Protein AF-A0A382ZVJ1-F1 (afdb_monomer_lite)

Radius of gyration: 15.21 Å; chains: 1; bounding box: 34×42×45 Å

Sequence (181 aa):
YTAGVGPSYYIGGIDAHRARGWTVADNTFINIASPAERVAEYAIHFWNKSGNVRITDNTIINSDRGIGLGMGNNGDVIGENEVINNRIVHTNKEHLFADVGISLESVSDTLVIDNIIYMTTSYPNAIEYRFPNTQNNIIMNNVTNRAIVSRDNGAALLSNNKQATTGDRLWLQFKHYFNQL

Foldseek 3Di:
DVVPDDPALADEQAADELAELEEAADEEAEQQFGPDDAGHDENAEYWHNYENYEYEHYEYEQHLEHYEYYDAQGTEYEYQYEQEAYEAEHDDAVRLHREEHYEAHLYANYEAYQYEHYHPYPYAYHYEFEACSQDHYEHEPYEYCHDHDYDNNHDYHYYHYHYDDPVNVVVSVVVVVVVVD

pLDDT: mean 91.44, std 12.91, range [35.84, 98.94]

Organism: NCBI:txid408172

Structure (mmCIF, N/CA/C/O backbone):
data_AF-A0A382ZVJ1-F1
#
_entry.id   AF-A0A382ZVJ1-F1
#
loop_
_atom_site.group_PDB
_atom_site.id
_atom_site.type_symbol
_atom_site.label_atom_id
_atom_site.label_alt_id
_atom_site.label_comp_id
_atom_site.label_asym_id
_atom_site.label_entity_id
_atom_site.label_seq_id
_atom_site.pdbx_PDB_ins_code
_atom_site.Cartn_x
_atom_site.Cartn_y
_atom_site.Cartn_z
_atom_site.occupancy
_atom_site.B_iso_or_equiv
_atom_site.auth_seq_id
_atom_site.auth_comp_id
_atom_site.auth_asym_id
_atom_site.auth_atom_id
_atom_site.pdbx_PDB_model_num
ATOM 1 N N . TYR A 1 1 ? -0.632 -6.029 -23.470 1.00 70.25 1 TYR A N 1
ATOM 2 C CA . TYR A 1 1 ? -0.118 -5.259 -24.624 1.00 70.25 1 TYR A CA 1
ATOM 3 C C . TYR A 1 1 ? 0.499 -6.205 -25.634 1.00 70.25 1 TYR A C 1
ATOM 5 O O . TYR A 1 1 ? 1.084 -7.195 -25.214 1.00 70.25 1 TYR A O 1
ATOM 13 N N . THR A 1 2 ? 0.397 -5.928 -26.935 1.00 79.12 2 THR A N 1
ATOM 14 C CA . THR A 1 2 ? 1.014 -6.769 -27.984 1.00 79.12 2 THR A CA 1
ATOM 15 C C . THR A 1 2 ? 2.539 -6.830 -27.869 1.00 79.12 2 THR A C 1
ATOM 17 O O . THR A 1 2 ? 3.133 -7.839 -28.222 1.00 79.12 2 THR A O 1
ATOM 20 N N . ALA A 1 3 ? 3.160 -5.791 -27.303 1.00 80.25 3 ALA A N 1
ATOM 21 C CA . ALA A 1 3 ? 4.589 -5.742 -26.999 1.00 80.25 3 ALA A CA 1
ATOM 22 C C . ALA A 1 3 ? 4.976 -6.399 -25.655 1.00 80.25 3 ALA A C 1
ATOM 24 O O . ALA A 1 3 ? 6.133 -6.336 -25.261 1.00 80.25 3 ALA A O 1
ATOM 25 N N . GLY A 1 4 ? 4.022 -6.958 -24.900 1.00 81.12 4 GLY A N 1
ATOM 26 C CA . GLY A 1 4 ? 4.268 -7.504 -23.556 1.00 81.12 4 GLY A CA 1
ATOM 27 C C . GLY A 1 4 ? 4.508 -6.459 -22.455 1.00 81.12 4 GLY A C 1
ATOM 28 O O . GLY A 1 4 ? 4.502 -6.814 -21.284 1.00 81.12 4 GLY A O 1
ATOM 29 N N . VAL A 1 5 ? 4.640 -5.178 -22.809 1.00 82.56 5 VAL A N 1
ATOM 30 C CA . VAL A 1 5 ? 4.927 -4.064 -21.895 1.00 82.56 5 VAL A CA 1
ATOM 31 C C . VAL A 1 5 ? 3.957 -2.897 -22.116 1.00 82.56 5 VAL A C 1
ATOM 33 O O . VAL A 1 5 ? 3.490 -2.682 -23.238 1.00 82.56 5 VAL A O 1
ATOM 36 N N . GLY A 1 6 ? 3.617 -2.175 -21.044 1.00 80.00 6 GLY A N 1
ATOM 37 C CA . GLY A 1 6 ? 2.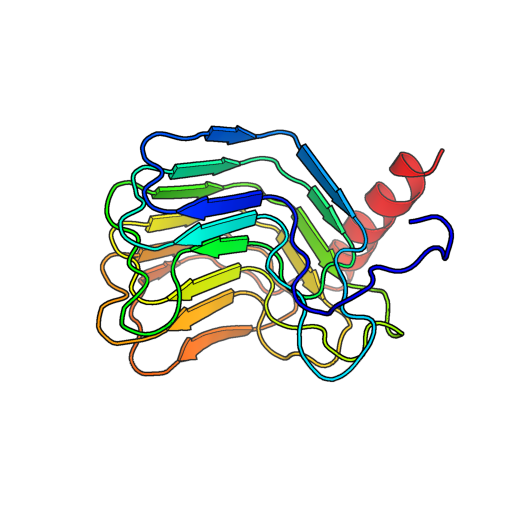800 -0.962 -21.116 1.00 80.00 6 GLY A CA 1
ATOM 38 C C . GLY A 1 6 ? 3.523 0.187 -21.832 1.00 80.00 6 GLY A C 1
ATOM 39 O O . GLY A 1 6 ? 4.749 0.249 -21.798 1.00 80.00 6 GLY A O 1
ATOM 40 N N . PRO A 1 7 ? 2.796 1.107 -22.491 1.00 83.12 7 PRO A N 1
ATOM 41 C CA . PRO A 1 7 ? 3.403 2.179 -23.283 1.00 83.12 7 PRO A CA 1
ATOM 42 C C . PRO A 1 7 ? 3.964 3.331 -22.436 1.00 83.12 7 PRO A C 1
ATOM 44 O O . PRO A 1 7 ? 4.614 4.217 -22.981 1.00 83.12 7 PRO A O 1
ATOM 47 N N . SER A 1 8 ? 3.663 3.372 -21.135 1.00 86.19 8 SER A N 1
ATOM 48 C CA . SER A 1 8 ? 4.013 4.472 -20.234 1.00 86.19 8 SER A CA 1
ATOM 49 C C . SER A 1 8 ? 4.089 3.991 -18.785 1.00 86.19 8 SER A C 1
ATOM 51 O O . SER A 1 8 ? 3.463 2.989 -18.436 1.00 86.19 8 SER A O 1
ATOM 53 N N . TYR A 1 9 ? 4.810 4.741 -17.945 1.00 84.19 9 TYR A N 1
ATOM 54 C CA . TYR A 1 9 ? 4.782 4.598 -16.486 1.00 84.19 9 TYR A CA 1
ATOM 55 C C . TYR A 1 9 ? 3.422 4.989 -15.890 1.00 84.19 9 TYR A C 1
ATOM 57 O O . TYR A 1 9 ? 3.084 4.543 -14.803 1.00 84.19 9 TYR A O 1
ATOM 65 N N . TYR A 1 10 ? 2.603 5.788 -16.583 1.00 87.31 10 TYR A N 1
ATOM 66 C CA . TYR A 1 10 ? 1.245 6.106 -16.127 1.00 87.31 10 TYR A CA 1
ATOM 67 C C . TYR A 1 10 ? 0.301 4.925 -16.396 1.00 87.31 10 TYR A C 1
ATOM 69 O O . TYR A 1 10 ? -0.523 4.940 -17.312 1.00 87.31 10 TYR A O 1
ATOM 77 N N . ILE A 1 11 ? 0.509 3.850 -15.641 1.00 89.69 11 ILE A N 1
ATOM 78 C CA . ILE A 1 11 ? -0.217 2.591 -15.727 1.00 89.69 11 ILE A CA 1
ATOM 79 C C . ILE A 1 11 ? -0.494 2.076 -14.318 1.00 89.69 11 ILE A C 1
ATOM 81 O O . ILE A 1 11 ? 0.418 1.968 -13.504 1.00 89.69 11 ILE A O 1
ATOM 85 N N . GLY A 1 12 ? -1.759 1.769 -14.047 1.00 93.19 12 GLY A N 1
ATOM 86 C CA . GLY A 1 12 ? -2.255 1.285 -12.761 1.00 93.19 12 GLY A CA 1
ATOM 87 C C . GLY A 1 12 ? -3.276 0.169 -12.955 1.00 93.19 12 GLY A C 1
ATOM 88 O O . GLY A 1 12 ? -3.591 -0.204 -14.087 1.00 93.19 12 GLY A O 1
ATOM 89 N N . GLY A 1 13 ? -3.788 -0.374 -11.851 1.00 96.25 13 GLY A N 1
ATOM 90 C CA . GLY A 1 13 ? -4.879 -1.353 -11.882 1.00 96.25 13 GLY A CA 1
ATOM 91 C C . GLY A 1 13 ? -6.232 -0.663 -11.746 1.00 96.25 13 GLY A C 1
ATOM 92 O O . GLY A 1 13 ? -6.969 -0.517 -12.719 1.00 96.25 13 GLY A O 1
ATOM 93 N N . ILE A 1 14 ? -6.538 -0.217 -10.529 1.00 97.75 14 ILE A N 1
ATOM 94 C CA . ILE A 1 14 ? -7.664 0.671 -10.223 1.00 97.75 14 ILE A CA 1
ATOM 95 C C . ILE A 1 14 ? -7.091 2.039 -9.867 1.00 97.75 14 ILE A C 1
ATOM 97 O O . ILE A 1 14 ? -6.294 2.127 -8.941 1.00 97.75 14 ILE A O 1
ATOM 101 N N . ASP A 1 15 ? -7.520 3.087 -10.564 1.00 97.12 15 ASP A N 1
ATOM 102 C CA . ASP A 1 15 ? -7.224 4.481 -10.219 1.00 97.12 15 ASP A CA 1
ATOM 103 C C . ASP A 1 15 ? -8.544 5.253 -10.132 1.00 97.12 15 ASP A C 1
ATOM 105 O O . ASP A 1 15 ? -9.249 5.441 -11.129 1.00 97.12 15 ASP A O 1
ATOM 109 N N . ALA A 1 16 ? -8.937 5.603 -8.907 1.00 97.44 16 ALA A N 1
ATOM 110 C CA . ALA A 1 16 ? -10.263 6.103 -8.593 1.00 97.44 16 ALA A CA 1
ATOM 111 C C . ALA A 1 16 ? -10.216 7.477 -7.914 1.00 97.44 16 ALA A C 1
ATOM 113 O O . ALA A 1 16 ? -9.647 7.669 -6.837 1.00 97.44 16 ALA A O 1
ATOM 114 N N . HIS A 1 17 ? -10.929 8.423 -8.524 1.00 97.31 17 HIS A N 1
ATOM 115 C CA . HIS A 1 17 ? -11.138 9.766 -8.000 1.00 97.31 17 HIS A CA 1
ATOM 116 C C . HIS A 1 17 ? -12.565 9.961 -7.508 1.00 97.31 17 HIS A C 1
ATOM 118 O O . HIS A 1 17 ? -13.516 9.551 -8.176 1.00 97.31 17 HIS A O 1
ATOM 124 N N . ARG A 1 18 ? -12.731 10.692 -6.398 1.00 97.00 18 ARG A N 1
ATOM 125 C CA . ARG A 1 18 ? -14.045 11.028 -5.816 1.00 97.00 18 ARG A CA 1
ATOM 126 C C . ARG A 1 18 ? -14.917 9.793 -5.571 1.00 97.00 18 ARG A C 1
ATOM 128 O O . ARG A 1 18 ? -16.145 9.868 -5.638 1.00 97.00 18 ARG A O 1
ATOM 135 N N . ALA A 1 19 ? -14.282 8.658 -5.308 1.00 97.19 19 ALA A N 1
ATOM 136 C CA . ALA A 1 19 ? -14.935 7.376 -5.142 1.00 97.19 19 ALA A CA 1
ATOM 137 C C . ALA A 1 19 ? -15.159 7.119 -3.652 1.00 97.19 19 ALA A C 1
ATOM 139 O O . ALA A 1 19 ? -14.236 7.208 -2.841 1.00 97.19 19 ALA A O 1
ATOM 140 N N . ARG A 1 20 ? -16.411 6.836 -3.281 1.00 97.88 20 ARG A N 1
ATOM 141 C CA . ARG A 1 20 ? -16.799 6.608 -1.888 1.00 97.88 20 ARG A CA 1
ATOM 142 C C . ARG A 1 20 ? -17.611 5.339 -1.711 1.00 97.88 20 ARG A C 1
ATOM 144 O O . ARG A 1 20 ? -18.428 5.035 -2.574 1.00 97.88 20 ARG A O 1
ATOM 151 N N . GLY A 1 21 ? -17.406 4.635 -0.598 1.00 97.88 21 GLY A N 1
ATOM 152 C CA . GLY A 1 21 ? -18.163 3.420 -0.272 1.00 97.88 21 GLY A CA 1
ATOM 153 C C . GLY A 1 21 ? -17.830 2.221 -1.164 1.00 97.88 21 GLY A C 1
ATOM 154 O O . GLY A 1 21 ? -18.642 1.309 -1.287 1.00 97.88 21 GLY A O 1
ATOM 155 N N . TRP A 1 22 ? -16.676 2.247 -1.834 1.00 98.31 22 TRP A N 1
ATOM 156 C CA . TRP A 1 22 ? -16.251 1.160 -2.710 1.00 98.31 22 TRP A CA 1
ATOM 157 C C . TRP A 1 22 ? -15.621 0.030 -1.911 1.00 98.31 22 TRP A C 1
ATOM 159 O O . TRP A 1 22 ? -14.828 0.273 -1.001 1.00 98.31 22 TRP A O 1
ATOM 169 N N . THR A 1 23 ? -15.910 -1.197 -2.336 1.00 98.75 23 THR A N 1
ATOM 170 C CA . THR A 1 23 ? -15.199 -2.393 -1.891 1.00 98.75 23 THR A CA 1
ATOM 171 C C . THR A 1 23 ? -14.405 -2.961 -3.060 1.00 98.75 23 THR A C 1
ATOM 173 O O . THR A 1 23 ? -14.966 -3.221 -4.123 1.00 98.75 23 THR A O 1
ATOM 176 N N . VAL A 1 24 ? -13.108 -3.171 -2.856 1.00 98.81 24 VAL A N 1
ATOM 177 C CA . VAL A 1 24 ? -12.223 -3.909 -3.759 1.00 98.81 24 VAL A CA 1
ATOM 178 C C . VAL A 1 24 ? -11.755 -5.140 -2.997 1.00 98.81 24 VAL A C 1
ATOM 180 O O . VAL A 1 24 ? -10.909 -5.024 -2.111 1.00 98.81 24 VAL A O 1
ATOM 183 N N . ALA A 1 25 ? -12.334 -6.299 -3.306 1.00 98.62 25 ALA A N 1
ATOM 184 C CA . ALA A 1 25 ? -12.055 -7.537 -2.589 1.00 98.62 25 ALA A CA 1
ATOM 185 C C . ALA A 1 25 ? -11.790 -8.722 -3.517 1.00 98.62 25 ALA A C 1
ATOM 187 O O . ALA A 1 25 ? -12.341 -8.775 -4.616 1.00 98.62 25 ALA A O 1
ATOM 188 N N . ASP A 1 26 ? -10.941 -9.646 -3.061 1.00 97.75 26 ASP A N 1
ATOM 189 C CA . ASP A 1 26 ? -10.659 -10.931 -3.716 1.00 97.75 26 ASP A CA 1
ATOM 190 C C . ASP A 1 26 ? -10.092 -10.828 -5.147 1.00 97.75 26 ASP A C 1
ATOM 192 O O . ASP A 1 26 ? -10.267 -11.724 -5.976 1.00 97.75 26 ASP A O 1
ATOM 196 N N . ASN A 1 27 ? -9.378 -9.743 -5.463 1.00 98.25 27 ASN A N 1
ATOM 197 C CA . ASN A 1 27 ? -8.757 -9.554 -6.777 1.00 98.25 27 ASN A CA 1
ATOM 198 C C . ASN A 1 27 ? -7.278 -9.940 -6.778 1.00 98.25 27 ASN A C 1
ATOM 200 O O . ASN A 1 27 ? -6.595 -9.913 -5.753 1.00 98.25 27 ASN A O 1
ATOM 204 N N . THR A 1 28 ? -6.756 -10.231 -7.971 1.00 97.25 28 THR A N 1
ATOM 205 C CA . THR A 1 28 ? -5.318 -10.409 -8.199 1.00 97.25 28 THR A CA 1
ATOM 206 C C . THR A 1 28 ? -4.805 -9.383 -9.213 1.00 97.25 28 THR A C 1
ATOM 208 O O . THR A 1 28 ? -5.297 -9.327 -10.337 1.00 97.25 28 THR A O 1
ATOM 211 N N . PHE A 1 29 ? -3.789 -8.604 -8.834 1.00 97.00 29 PHE A N 1
ATOM 212 C CA . PHE A 1 29 ? -3.085 -7.649 -9.698 1.00 97.00 29 PHE A CA 1
ATOM 213 C C . PHE A 1 29 ? -1.638 -8.108 -9.893 1.00 97.00 29 PHE A C 1
ATOM 215 O O . PHE A 1 29 ? -0.960 -8.433 -8.918 1.00 97.00 29 PHE A O 1
ATOM 222 N N . ILE A 1 30 ? -1.152 -8.154 -11.135 1.00 94.19 30 ILE A N 1
ATOM 223 C CA . ILE A 1 30 ? 0.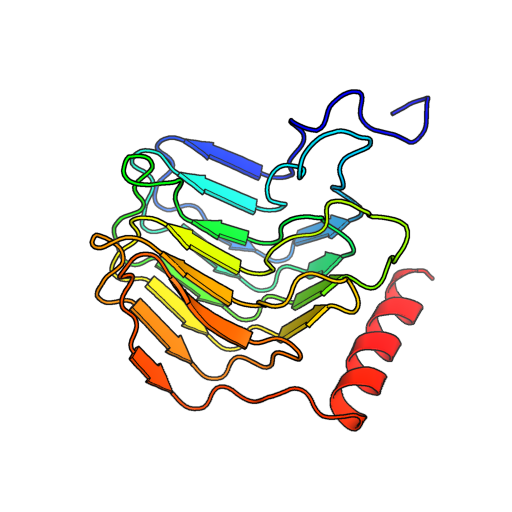151 -8.754 -11.463 1.00 94.19 30 ILE A CA 1
ATOM 224 C C . ILE A 1 30 ? 0.917 -7.854 -12.435 1.00 94.19 30 ILE A C 1
ATOM 226 O O . ILE A 1 30 ? 0.363 -7.446 -13.454 1.00 94.19 30 ILE A O 1
ATOM 230 N N . ASN A 1 31 ? 2.205 -7.628 -12.160 1.00 93.75 31 ASN A N 1
ATOM 231 C CA . ASN A 1 31 ? 3.174 -6.995 -13.063 1.00 93.75 31 ASN A CA 1
ATOM 232 C C . ASN A 1 31 ? 2.759 -5.595 -13.555 1.00 93.75 31 ASN A C 1
ATOM 234 O O . ASN A 1 31 ? 2.951 -5.255 -14.723 1.00 93.75 31 ASN A O 1
ATOM 238 N N . ILE A 1 32 ? 2.211 -4.769 -12.661 1.00 95.00 32 ILE A N 1
ATOM 239 C CA . ILE A 1 32 ? 2.003 -3.340 -12.931 1.00 95.00 32 ILE A CA 1
ATOM 240 C C . ILE A 1 32 ? 3.301 -2.624 -12.567 1.00 95.00 32 ILE A C 1
ATOM 242 O O . ILE A 1 32 ? 3.490 -2.182 -11.435 1.00 95.00 32 ILE A O 1
ATOM 246 N N . ALA A 1 33 ? 4.229 -2.600 -13.513 1.00 92.94 33 ALA A N 1
ATOM 247 C CA . ALA A 1 33 ? 5.560 -2.048 -13.326 1.00 92.94 33 ALA A CA 1
ATOM 248 C C . ALA A 1 33 ? 5.939 -1.150 -14.496 1.00 92.94 33 ALA A C 1
ATOM 250 O O . ALA A 1 33 ? 5.518 -1.360 -15.639 1.00 92.94 33 ALA A O 1
ATOM 251 N N . SER A 1 34 ? 6.725 -0.128 -14.194 1.00 91.69 34 SER A N 1
ATOM 252 C CA . SER A 1 34 ? 7.102 0.876 -15.162 1.00 91.69 34 SER A CA 1
ATOM 253 C C . SER A 1 34 ? 8.132 0.337 -16.148 1.00 91.69 34 SER A C 1
ATOM 255 O O . SER A 1 34 ? 9.116 -0.285 -15.736 1.00 91.69 34 SER A O 1
ATOM 257 N N . PRO A 1 35 ? 7.967 0.616 -17.452 1.00 85.69 35 PRO A N 1
ATOM 258 C CA . PRO A 1 35 ? 8.981 0.277 -18.436 1.00 85.69 35 PRO A CA 1
ATOM 259 C C . PRO A 1 35 ? 10.243 1.146 -18.333 1.00 85.69 35 PRO A C 1
ATOM 261 O O . PRO A 1 35 ? 11.310 0.695 -18.745 1.00 85.69 35 PRO A O 1
ATOM 264 N N . A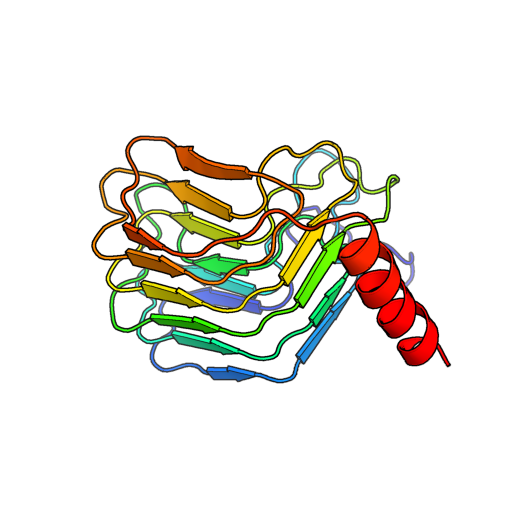LA A 1 36 ? 10.138 2.394 -17.852 1.00 86.31 36 ALA A N 1
ATOM 265 C CA . ALA A 1 36 ? 11.233 3.366 -17.846 1.00 86.31 36 ALA A CA 1
ATOM 266 C C . ALA A 1 36 ? 10.908 4.635 -17.026 1.00 86.31 36 ALA A C 1
ATOM 268 O O . ALA A 1 36 ? 9.751 4.948 -16.756 1.00 86.31 36 ALA A O 1
ATOM 269 N N . GLU A 1 37 ? 11.949 5.427 -16.742 1.00 85.50 37 GLU A N 1
ATOM 270 C CA . GLU A 1 37 ? 11.926 6.806 -16.213 1.00 85.50 37 GLU A CA 1
ATOM 271 C C . GLU A 1 37 ? 11.428 6.998 -14.773 1.00 85.50 37 GLU A C 1
ATOM 273 O O . GLU A 1 37 ? 12.109 7.651 -13.978 1.00 85.50 37 GLU A O 1
ATOM 278 N N . ARG A 1 38 ? 10.232 6.506 -14.443 1.00 89.38 38 ARG A N 1
ATOM 279 C CA . ARG A 1 38 ? 9.522 6.788 -13.185 1.00 89.38 38 ARG A CA 1
ATOM 280 C C . ARG A 1 38 ? 8.765 5.565 -12.696 1.00 89.38 38 ARG A C 1
ATOM 282 O O . ARG A 1 38 ? 8.509 4.661 -13.474 1.00 89.38 38 ARG A O 1
ATOM 289 N N . VAL A 1 39 ? 8.381 5.571 -11.425 1.00 92.06 39 VAL A N 1
ATOM 290 C CA . VAL A 1 39 ? 7.513 4.554 -10.811 1.00 92.06 39 VAL A CA 1
ATOM 291 C C . VAL A 1 39 ? 6.155 4.460 -11.527 1.00 92.06 39 VAL A C 1
ATOM 293 O O . VAL A 1 39 ? 5.594 5.492 -11.907 1.00 92.06 39 VAL A O 1
ATOM 296 N N . ALA A 1 40 ? 5.624 3.242 -11.706 1.00 93.88 40 ALA A N 1
ATOM 297 C CA . ALA A 1 40 ? 4.266 3.047 -12.230 1.00 93.88 40 ALA A CA 1
ATOM 298 C C . ALA A 1 40 ? 3.178 3.442 -11.219 1.00 93.88 40 ALA A C 1
ATOM 300 O O . ALA A 1 40 ? 3.495 3.635 -10.050 1.00 93.88 40 ALA A O 1
ATOM 301 N N . GLU A 1 41 ? 1.909 3.585 -11.619 1.00 95.06 41 GLU A N 1
ATOM 302 C CA . GLU A 1 41 ? 0.800 3.811 -10.671 1.00 95.06 41 GLU A CA 1
ATOM 303 C C . GLU A 1 41 ? 0.577 2.627 -9.722 1.00 95.06 41 GLU A C 1
ATOM 305 O O . GLU A 1 41 ? 1.122 1.535 -9.901 1.00 95.06 41 GLU A O 1
ATOM 310 N N . TYR A 1 42 ? -0.196 2.859 -8.656 1.00 97.94 42 TYR A N 1
ATOM 311 C CA . TYR A 1 42 ? -0.558 1.789 -7.729 1.00 97.94 42 TYR A CA 1
ATOM 312 C C . TYR A 1 42 ? -1.393 0.715 -8.442 1.00 97.94 42 TYR A C 1
ATOM 314 O O . TYR A 1 42 ? -2.171 0.990 -9.362 1.00 97.94 42 TYR A O 1
ATOM 322 N N . ALA A 1 43 ? -1.291 -0.527 -7.967 1.00 98.38 43 ALA A N 1
ATOM 323 C CA . ALA A 1 43 ? -2.229 -1.570 -8.366 1.00 98.38 43 ALA A CA 1
ATOM 324 C C . ALA A 1 43 ? -3.666 -1.209 -7.952 1.00 98.38 43 ALA A C 1
ATOM 326 O O . ALA A 1 43 ? -4.602 -1.437 -8.717 1.00 98.38 43 ALA A O 1
ATOM 327 N N . ILE A 1 44 ? -3.836 -0.600 -6.775 1.00 98.81 44 ILE A N 1
ATOM 328 C CA . ILE A 1 44 ? -5.111 -0.051 -6.302 1.00 98.81 44 ILE A CA 1
ATOM 329 C C . ILE A 1 44 ? -4.859 1.354 -5.749 1.00 98.81 44 ILE A C 1
ATOM 331 O O . ILE A 1 44 ? -4.141 1.500 -4.763 1.00 98.81 44 ILE A O 1
ATOM 335 N N . HIS A 1 45 ? -5.454 2.379 -6.353 1.00 98.56 45 HIS A N 1
ATOM 336 C CA . HIS A 1 45 ? -5.321 3.781 -5.961 1.00 98.56 45 HIS A CA 1
ATOM 337 C C . HIS A 1 45 ? -6.692 4.419 -5.767 1.00 98.56 45 HIS A C 1
ATOM 339 O O . HIS A 1 45 ? -7.510 4.458 -6.685 1.00 98.56 45 HIS A O 1
ATOM 345 N N . PHE A 1 46 ? -6.928 4.975 -4.583 1.00 98.69 46 PHE A N 1
ATOM 346 C CA . PHE A 1 46 ? -8.036 5.893 -4.339 1.00 98.69 46 PHE A CA 1
ATOM 347 C C . PHE A 1 46 ? -7.473 7.223 -3.873 1.00 98.69 46 PHE A C 1
ATOM 349 O O . PHE A 1 46 ? -6.684 7.260 -2.935 1.00 98.69 46 PHE A O 1
ATOM 356 N N . TRP A 1 47 ? -7.884 8.323 -4.492 1.00 98.25 47 TRP A N 1
ATOM 357 C CA . TRP A 1 47 ? -7.434 9.660 -4.105 1.00 98.25 47 TRP A CA 1
ATOM 358 C C . TRP A 1 47 ? -8.442 10.731 -4.520 1.00 98.25 47 TRP A C 1
ATOM 360 O O . TRP A 1 47 ? -9.489 10.421 -5.091 1.00 98.25 47 TRP A O 1
ATOM 370 N N . ASN A 1 48 ? -8.144 11.999 -4.218 1.00 97.06 48 ASN A N 1
ATOM 371 C CA . ASN A 1 48 ? -8.944 13.170 -4.599 1.00 97.06 48 ASN A CA 1
ATOM 372 C C . ASN A 1 48 ? -10.409 13.070 -4.142 1.00 97.06 48 ASN A C 1
ATOM 374 O O . ASN A 1 48 ? -11.296 12.718 -4.929 1.00 97.06 48 ASN A O 1
ATOM 378 N N . LYS A 1 49 ? -10.679 13.439 -2.886 1.00 96.19 49 LYS A N 1
ATOM 379 C CA . LYS A 1 49 ? -12.017 13.432 -2.274 1.00 96.19 49 LYS A CA 1
ATOM 380 C C . LYS A 1 49 ? -12.678 12.050 -2.268 1.00 96.19 49 LYS A C 1
ATOM 382 O O . LYS A 1 49 ? -13.902 11.952 -2.404 1.00 96.19 49 LYS A O 1
ATOM 387 N N . SER A 1 50 ? -11.876 10.998 -2.135 1.00 98.38 50 SER A N 1
ATOM 388 C CA . SER A 1 50 ? -12.351 9.620 -1.951 1.00 98.38 50 SER A CA 1
ATOM 389 C C . SER A 1 50 ? -12.533 9.306 -0.455 1.00 98.38 50 SER A C 1
ATOM 391 O O . SER A 1 50 ? -12.196 10.135 0.392 1.00 98.38 50 SER A O 1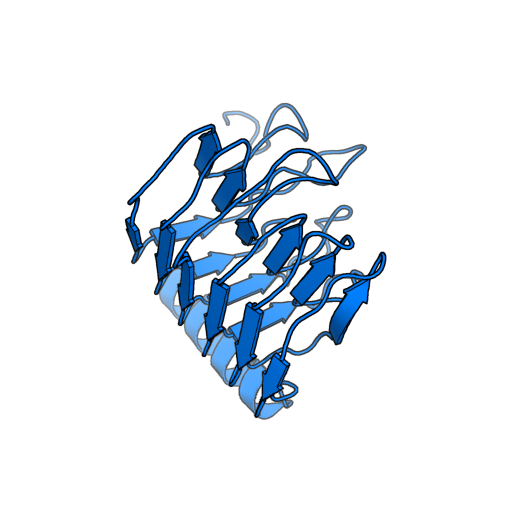
ATOM 393 N N . GLY A 1 51 ? -13.124 8.163 -0.099 1.00 98.38 51 GLY A N 1
ATOM 394 C CA . GLY A 1 51 ? -13.340 7.824 1.316 1.00 98.38 51 GLY A CA 1
ATOM 395 C C . GLY A 1 51 ? -14.290 6.661 1.584 1.00 98.38 51 GLY A C 1
ATOM 396 O O . GLY A 1 51 ? -15.049 6.263 0.703 1.00 98.38 51 GLY A O 1
ATOM 397 N N . ASN A 1 52 ? -14.295 6.142 2.810 1.00 98.44 52 ASN A N 1
ATOM 398 C CA . ASN A 1 52 ? -15.054 4.949 3.205 1.00 98.44 52 ASN A CA 1
ATOM 399 C C . ASN A 1 52 ? -14.797 3.766 2.252 1.00 98.44 52 ASN A C 1
ATOM 401 O O . ASN A 1 52 ? -15.738 3.123 1.783 1.00 98.44 52 ASN A O 1
ATOM 405 N N . VAL A 1 53 ? -13.536 3.561 1.862 1.00 98.44 53 VAL A N 1
ATOM 406 C CA . VAL A 1 53 ? -13.151 2.484 0.941 1.00 98.44 53 VAL A CA 1
ATOM 407 C C . VAL A 1 53 ? -12.681 1.261 1.713 1.00 98.44 53 VAL A C 1
ATOM 409 O O . VAL A 1 53 ? -11.962 1.385 2.701 1.00 98.44 53 VAL A O 1
ATOM 412 N N . ARG A 1 54 ? -13.064 0.075 1.243 1.00 98.81 54 ARG A N 1
ATOM 413 C CA . ARG A 1 54 ? -12.667 -1.213 1.813 1.00 98.81 54 ARG A CA 1
ATOM 414 C C . ARG A 1 54 ? -11.865 -1.997 0.777 1.00 98.81 54 ARG A C 1
ATOM 416 O O . ARG A 1 54 ? -12.399 -2.411 -0.245 1.00 98.81 54 ARG A O 1
ATOM 423 N N . ILE A 1 55 ? -10.576 -2.177 1.025 1.00 98.88 55 ILE A N 1
ATOM 424 C CA . ILE A 1 55 ? -9.638 -2.892 0.160 1.00 98.88 55 ILE A CA 1
ATOM 425 C C . ILE A 1 55 ? -9.184 -4.131 0.924 1.00 98.88 55 ILE A C 1
ATOM 427 O O . ILE A 1 55 ? -8.336 -4.024 1.814 1.00 98.88 55 ILE A O 1
ATOM 431 N N . THR A 1 56 ? -9.768 -5.294 0.631 1.00 98.81 56 THR A N 1
ATOM 432 C CA . THR A 1 56 ? -9.535 -6.502 1.439 1.00 98.81 56 THR A CA 1
ATOM 433 C C . THR A 1 56 ? -9.213 -7.734 0.622 1.00 98.81 56 THR A C 1
ATOM 435 O O . THR A 1 56 ? -9.646 -7.866 -0.513 1.00 98.81 56 THR A O 1
ATOM 438 N N . ASP A 1 57 ? -8.423 -8.644 1.185 1.00 98.12 57 ASP A N 1
ATOM 439 C CA . ASP A 1 57 ? -8.214 -9.988 0.622 1.00 98.12 57 ASP A CA 1
ATOM 440 C C . ASP A 1 57 ? -7.605 -10.016 -0.799 1.00 98.12 57 ASP A C 1
ATOM 442 O O . ASP A 1 57 ? -7.562 -11.057 -1.456 1.00 98.12 57 ASP A O 1
ATOM 446 N N . ASN A 1 58 ? -7.073 -8.890 -1.289 1.00 98.56 58 ASN A N 1
ATOM 447 C CA . ASN A 1 58 ? -6.471 -8.822 -2.616 1.00 98.56 58 ASN A CA 1
ATOM 448 C C . ASN A 1 58 ? -5.037 -9.360 -2.596 1.00 98.56 58 ASN A C 1
ATOM 450 O O . ASN A 1 58 ? -4.308 -9.263 -1.604 1.00 98.56 58 ASN A O 1
ATOM 454 N N . THR A 1 59 ? -4.599 -9.871 -3.743 1.00 96.94 59 THR A N 1
ATOM 455 C CA . THR A 1 59 ? -3.222 -10.303 -3.984 1.00 96.94 59 THR A CA 1
ATOM 456 C C . THR A 1 59 ? -2.570 -9.411 -5.040 1.00 96.94 59 THR A C 1
ATOM 458 O O . THR A 1 59 ? -3.058 -9.298 -6.158 1.00 96.94 59 THR A O 1
ATOM 461 N N . ILE A 1 60 ? -1.448 -8.778 -4.706 1.00 97.69 60 ILE A N 1
ATOM 462 C CA . ILE A 1 60 ? -0.692 -7.890 -5.594 1.00 97.69 60 ILE A CA 1
ATOM 463 C C . ILE A 1 60 ? 0.715 -8.460 -5.765 1.00 97.69 60 ILE A C 1
ATOM 465 O O . ILE A 1 60 ? 1.435 -8.665 -4.786 1.00 97.69 60 ILE A O 1
ATOM 469 N N . ILE A 1 61 ? 1.109 -8.735 -7.007 1.00 95.00 61 ILE A N 1
ATOM 470 C CA . ILE A 1 61 ? 2.346 -9.448 -7.333 1.00 95.00 61 ILE A CA 1
ATOM 471 C C . ILE A 1 61 ? 3.187 -8.620 -8.297 1.00 95.00 61 ILE A C 1
ATOM 473 O O . ILE A 1 61 ? 2.760 -8.323 -9.408 1.00 95.00 61 ILE A O 1
ATOM 477 N N . ASN A 1 62 ? 4.422 -8.328 -7.892 1.00 95.00 62 ASN A N 1
ATOM 478 C CA . ASN A 1 62 ? 5.443 -7.659 -8.694 1.00 95.00 62 ASN A CA 1
ATOM 479 C C . ASN A 1 62 ? 4.949 -6.349 -9.332 1.00 95.00 62 ASN A C 1
ATOM 481 O O . ASN A 1 62 ? 5.304 -6.041 -10.464 1.00 95.00 62 ASN A O 1
ATOM 485 N N . SER A 1 63 ? 4.131 -5.584 -8.614 1.00 96.38 63 SER A N 1
ATOM 486 C CA . SER A 1 63 ? 3.758 -4.228 -9.018 1.00 96.38 63 SER A CA 1
ATOM 487 C C . SER A 1 63 ? 4.668 -3.214 -8.335 1.00 96.38 63 SER A C 1
ATOM 489 O O . SER A 1 63 ? 5.030 -3.411 -7.171 1.00 96.38 63 SER A O 1
ATOM 491 N N . ASP A 1 64 ? 5.039 -2.145 -9.039 1.00 97.00 64 ASP A N 1
ATOM 492 C CA . ASP A 1 64 ? 5.933 -1.110 -8.509 1.00 97.00 64 ASP A CA 1
ATOM 493 C C . ASP A 1 64 ? 5.368 -0.485 -7.239 1.00 97.00 64 ASP A C 1
ATOM 495 O O . ASP A 1 64 ? 6.094 -0.349 -6.263 1.00 97.00 64 ASP A O 1
ATOM 499 N N . ARG A 1 65 ? 4.067 -0.180 -7.234 1.00 98.00 65 ARG A N 1
ATOM 500 C CA . ARG A 1 65 ? 3.329 0.289 -6.064 1.00 98.00 65 ARG A CA 1
ATOM 501 C C . ARG A 1 65 ? 2.124 -0.611 -5.800 1.00 98.00 65 ARG A C 1
ATOM 503 O O . ARG A 1 65 ? 1.404 -0.988 -6.725 1.00 98.00 65 ARG A O 1
ATOM 510 N N . GLY A 1 66 ? 1.895 -0.969 -4.538 1.00 98.50 66 GLY A N 1
ATOM 511 C CA . GLY A 1 66 ? 0.793 -1.858 -4.162 1.00 98.50 66 GLY A CA 1
ATOM 512 C C . GLY A 1 66 ? -0.545 -1.129 -4.027 1.00 98.50 66 GLY A C 1
ATOM 513 O O . GLY A 1 66 ? -1.315 -1.057 -4.983 1.00 98.50 66 GLY A O 1
ATOM 514 N N . ILE A 1 67 ? -0.832 -0.605 -2.836 1.00 98.88 67 ILE A N 1
ATOM 515 C CA . ILE A 1 67 ? -2.079 0.096 -2.503 1.00 98.88 67 ILE A CA 1
ATOM 516 C C . ILE A 1 67 ? -1.762 1.541 -2.120 1.00 98.88 67 ILE A C 1
ATOM 518 O O . ILE A 1 67 ? -0.938 1.787 -1.244 1.00 98.88 67 ILE A O 1
ATOM 522 N N . GLY A 1 68 ? -2.429 2.495 -2.756 1.00 98.62 68 GLY A N 1
ATOM 523 C CA . GLY A 1 68 ? -2.322 3.915 -2.453 1.00 98.62 68 GLY A CA 1
ATOM 524 C C . GLY A 1 68 ? -3.659 4.454 -1.980 1.00 98.62 68 GLY A C 1
ATOM 525 O O . GLY A 1 68 ? -4.653 4.369 -2.703 1.00 98.62 68 GLY A O 1
ATOM 526 N N . LEU A 1 69 ? -3.682 5.038 -0.788 1.00 98.69 69 LEU A N 1
ATOM 527 C CA . LEU A 1 69 ? -4.740 5.951 -0.385 1.00 98.69 69 LEU A CA 1
ATOM 528 C C . LEU A 1 69 ? -4.157 7.359 -0.351 1.00 98.69 69 LEU A C 1
ATOM 530 O O . LEU A 1 69 ? -3.190 7.646 0.352 1.00 98.69 69 LEU A O 1
ATOM 534 N N . GLY A 1 70 ? -4.770 8.222 -1.143 1.00 98.06 70 GLY A N 1
ATOM 535 C CA . GLY A 1 70 ? -4.403 9.608 -1.310 1.00 98.06 70 GLY A CA 1
ATOM 536 C C . GLY A 1 70 ? -3.198 9.851 -2.218 1.00 98.06 70 GLY A C 1
ATOM 537 O O . GLY A 1 70 ? -2.684 8.940 -2.869 1.00 98.06 70 GLY A O 1
ATOM 538 N N . MET A 1 71 ? -2.816 11.121 -2.351 1.00 95.69 71 MET A N 1
ATOM 539 C CA . MET A 1 71 ? -1.702 11.570 -3.192 1.00 95.69 71 MET A CA 1
ATOM 540 C C . MET A 1 71 ? -1.213 12.959 -2.759 1.00 95.69 71 MET A C 1
ATOM 542 O O . MET A 1 71 ? -1.894 13.975 -2.950 1.00 95.69 71 MET A O 1
ATOM 546 N N . GLY A 1 72 ? -0.005 13.031 -2.206 1.00 94.62 72 GLY A N 1
ATOM 547 C CA . GLY A 1 72 ? 0.589 14.276 -1.733 1.00 94.62 72 GLY A CA 1
ATOM 548 C C . GLY A 1 72 ? -0.240 14.969 -0.644 1.00 94.62 72 GLY A C 1
ATOM 549 O O . GLY A 1 72 ? -0.944 14.337 0.138 1.00 94.62 72 GLY A O 1
ATOM 550 N N . ASN A 1 73 ? -0.182 16.305 -0.625 1.00 90.19 73 ASN A N 1
ATOM 551 C CA . ASN A 1 73 ? -0.942 17.149 0.312 1.00 90.19 73 ASN A CA 1
ATOM 552 C C . ASN A 1 73 ? -2.402 17.418 -0.110 1.00 90.19 73 ASN A C 1
ATOM 554 O O . ASN A 1 73 ? -3.177 17.931 0.693 1.00 90.19 73 ASN A O 1
ATOM 558 N N . ASN A 1 74 ? -2.764 17.138 -1.370 1.00 85.25 74 ASN A N 1
ATOM 559 C CA . ASN A 1 74 ? -4.017 17.611 -1.984 1.00 85.25 74 ASN A CA 1
ATOM 560 C C . ASN A 1 74 ? -4.936 16.488 -2.494 1.00 85.25 74 ASN A C 1
ATOM 562 O O . ASN A 1 74 ? -6.080 16.758 -2.856 1.00 85.25 74 ASN A O 1
ATOM 566 N N . GLY A 1 75 ? -4.446 15.251 -2.583 1.00 83.06 75 GLY A N 1
ATOM 567 C CA . GLY A 1 75 ? -5.242 14.086 -2.950 1.00 83.06 75 GLY A CA 1
ATOM 568 C C . GLY A 1 75 ? -5.736 13.385 -1.699 1.00 83.06 75 GLY A C 1
ATOM 569 O O . GLY A 1 75 ? -5.179 12.367 -1.336 1.00 83.06 75 GLY A O 1
ATOM 570 N N . ASP A 1 76 ? -6.748 13.922 -1.034 1.00 89.50 76 ASP A N 1
ATOM 571 C CA . ASP A 1 76 ? -7.240 13.401 0.241 1.00 89.50 76 ASP A CA 1
ATOM 572 C C . ASP A 1 76 ? -8.096 12.130 0.103 1.00 89.50 76 ASP A C 1
ATOM 574 O O . ASP A 1 76 ? -8.813 11.923 -0.889 1.00 89.50 76 ASP A O 1
ATOM 578 N N . VAL A 1 77 ? -8.044 11.298 1.146 1.00 94.56 77 VAL A N 1
ATOM 579 C CA . VAL A 1 77 ? -8.990 10.199 1.395 1.00 94.56 77 VAL A CA 1
ATOM 580 C C . VAL A 1 77 ? -9.415 10.264 2.856 1.00 94.56 77 VAL A C 1
ATOM 582 O O . VAL A 1 77 ? -8.582 10.194 3.752 1.00 94.56 77 VAL A O 1
ATOM 585 N N . ILE A 1 78 ? -10.710 10.431 3.106 1.00 92.19 78 ILE A N 1
ATOM 586 C CA . ILE A 1 78 ? -11.232 10.724 4.449 1.00 92.19 78 ILE A CA 1
ATOM 587 C C . ILE A 1 78 ? -12.404 9.795 4.750 1.00 92.19 78 ILE A C 1
ATOM 589 O O . ILE A 1 78 ? -13.278 9.614 3.900 1.00 92.19 78 ILE A O 1
ATOM 593 N N . GLY A 1 79 ? -12.447 9.245 5.962 1.00 91.56 79 GLY A N 1
ATOM 594 C CA . GLY A 1 79 ? -13.543 8.410 6.455 1.00 91.56 79 GLY A CA 1
ATOM 595 C C . GLY A 1 79 ? -13.068 7.049 6.952 1.00 91.56 79 GLY A C 1
ATOM 596 O O . GLY A 1 79 ? -11.872 6.810 7.038 1.00 91.56 79 GLY A O 1
ATOM 597 N N . GLU A 1 80 ? -14.010 6.156 7.251 1.00 96.19 80 GLU A N 1
ATOM 598 C CA . GLU A 1 80 ? -13.739 4.817 7.793 1.00 96.19 80 GLU A CA 1
ATOM 599 C C . GLU A 1 80 ? -13.192 3.899 6.689 1.00 96.19 80 GLU A C 1
ATOM 601 O O . GLU A 1 80 ? -13.918 3.104 6.089 1.00 96.19 80 GLU A O 1
ATOM 606 N N . ASN A 1 81 ? -11.914 4.073 6.348 1.00 98.56 81 ASN A N 1
ATOM 607 C CA . ASN A 1 81 ? -11.256 3.280 5.316 1.00 98.56 81 ASN A CA 1
ATOM 608 C C . ASN A 1 81 ? -10.612 2.033 5.920 1.00 98.56 81 ASN A C 1
ATOM 610 O O . ASN A 1 81 ? -10.084 2.045 7.033 1.00 98.56 81 ASN A O 1
ATOM 614 N N . GLU A 1 82 ? -10.576 0.965 5.137 1.00 98.81 82 GLU A N 1
ATOM 615 C CA . GLU A 1 82 ? -10.033 -0.320 5.548 1.00 98.81 82 GLU A CA 1
ATOM 616 C C . GLU A 1 82 ? -9.118 -0.888 4.467 1.00 98.81 82 GLU A C 1
ATOM 618 O O . GLU A 1 82 ? -9.514 -1.052 3.316 1.00 98.81 82 GLU A O 1
ATOM 623 N N . VAL A 1 83 ? -7.893 -1.229 4.856 1.00 98.94 83 VAL A N 1
ATOM 624 C CA . VAL A 1 83 ? -6.918 -1.970 4.057 1.00 98.94 83 VAL A CA 1
ATOM 625 C C . VAL A 1 83 ? -6.546 -3.215 4.856 1.00 98.94 83 VAL A C 1
ATOM 627 O O . VAL A 1 83 ? -5.684 -3.158 5.737 1.00 98.94 83 VAL A O 1
ATOM 630 N N . ILE A 1 84 ? -7.252 -4.323 4.618 1.00 98.88 84 ILE A N 1
ATOM 631 C CA . ILE A 1 84 ? -7.240 -5.488 5.520 1.00 98.88 84 ILE A CA 1
ATOM 632 C C . ILE A 1 84 ? -6.888 -6.782 4.780 1.00 98.88 84 ILE A C 1
ATOM 634 O O . ILE A 1 84 ? -7.443 -7.070 3.727 1.00 98.88 84 ILE A O 1
ATOM 638 N N . ASN A 1 85 ? -5.995 -7.595 5.349 1.00 98.31 85 ASN A N 1
ATOM 639 C CA . ASN A 1 85 ? -5.673 -8.946 4.858 1.00 98.31 85 ASN A CA 1
ATOM 640 C C . ASN A 1 85 ? -5.217 -9.014 3.380 1.00 98.31 85 ASN A C 1
ATOM 642 O O . ASN A 1 85 ? -5.368 -10.036 2.708 1.00 98.31 85 ASN A O 1
ATOM 646 N N . ASN A 1 86 ? -4.625 -7.941 2.848 1.00 98.50 86 ASN A N 1
ATOM 647 C CA . ASN A 1 86 ? -4.052 -7.960 1.504 1.00 98.50 86 ASN A CA 1
ATOM 648 C C . ASN A 1 86 ? -2.656 -8.594 1.518 1.00 98.50 86 ASN A C 1
ATOM 650 O O . ASN A 1 86 ? -1.904 -8.521 2.496 1.00 98.50 86 ASN A O 1
ATOM 654 N N . ARG A 1 87 ? -2.286 -9.199 0.391 1.00 96.00 87 ARG A N 1
ATOM 655 C CA . ARG A 1 87 ? -0.995 -9.861 0.181 1.00 96.00 87 ARG A CA 1
ATOM 656 C C . ARG A 1 87 ? -0.242 -9.149 -0.921 1.00 96.00 87 ARG A C 1
ATOM 658 O O . ARG A 1 87 ? -0.654 -9.202 -2.073 1.00 96.00 87 ARG A O 1
ATOM 665 N N . ILE A 1 88 ? 0.875 -8.521 -0.584 1.00 96.38 88 ILE A N 1
ATOM 666 C CA . ILE A 1 88 ? 1.683 -7.748 -1.526 1.00 96.38 88 ILE A CA 1
ATOM 667 C C . ILE A 1 88 ? 3.073 -8.372 -1.593 1.00 96.38 88 ILE A C 1
ATOM 669 O O . ILE A 1 88 ? 3.801 -8.399 -0.601 1.00 96.38 88 ILE A O 1
ATOM 673 N N . VAL A 1 89 ? 3.454 -8.896 -2.754 1.00 94.19 89 VAL A N 1
ATOM 674 C CA . VAL A 1 89 ? 4.753 -9.547 -2.958 1.00 94.19 89 VAL A CA 1
ATOM 675 C C . VAL A 1 89 ? 5.452 -8.924 -4.153 1.00 94.19 89 VAL A C 1
ATOM 677 O O . VAL A 1 89 ? 4.940 -8.992 -5.261 1.00 94.19 89 VAL A O 1
ATOM 680 N N . HIS A 1 90 ? 6.651 -8.379 -3.958 1.00 93.31 90 HIS A N 1
ATOM 681 C CA . HIS A 1 90 ? 7.487 -7.868 -5.041 1.00 93.31 90 HIS A CA 1
ATOM 682 C C . HIS A 1 90 ? 8.871 -8.517 -4.983 1.00 93.31 90 HIS A C 1
ATOM 684 O O . HIS A 1 90 ? 9.727 -8.153 -4.175 1.00 93.31 90 HIS A O 1
ATOM 690 N N . THR A 1 91 ? 9.087 -9.507 -5.846 1.00 91.81 91 THR A N 1
ATOM 691 C CA . THR A 1 91 ? 10.343 -10.271 -5.920 1.00 91.81 91 THR A CA 1
ATOM 692 C C . THR A 1 91 ? 11.081 -10.131 -7.246 1.00 91.81 91 THR A C 1
ATOM 694 O O . THR A 1 91 ? 12.257 -10.492 -7.320 1.00 91.81 91 THR A O 1
ATOM 697 N N . ASN A 1 92 ? 10.432 -9.572 -8.272 1.00 90.38 92 ASN A N 1
ATOM 698 C CA . ASN A 1 92 ? 11.086 -9.290 -9.540 1.00 90.38 92 ASN A CA 1
ATOM 699 C C . ASN A 1 92 ? 12.128 -8.171 -9.380 1.00 90.38 92 ASN A C 1
ATOM 701 O O . ASN A 1 92 ? 11.787 -7.029 -9.089 1.00 90.38 92 ASN A O 1
ATOM 705 N N . LYS A 1 93 ? 13.409 -8.506 -9.558 1.00 87.50 93 LYS A N 1
ATOM 706 C CA . LYS A 1 93 ? 14.520 -7.549 -9.443 1.00 87.50 93 LYS A CA 1
ATOM 707 C C . LYS A 1 93 ? 14.735 -6.719 -10.709 1.00 87.50 93 LYS A C 1
ATOM 709 O O . LYS A 1 93 ? 15.430 -5.713 -10.638 1.00 87.50 93 LYS A O 1
ATOM 714 N N . GLU A 1 94 ? 14.119 -7.113 -11.822 1.00 89.19 94 GLU A N 1
ATOM 715 C CA . GLU A 1 94 ? 14.182 -6.375 -13.087 1.00 89.19 94 GLU A CA 1
ATOM 716 C C . GLU A 1 94 ? 13.256 -5.146 -13.088 1.00 89.19 94 GLU A C 1
ATOM 718 O O . GLU A 1 94 ? 13.373 -4.278 -13.948 1.00 89.19 94 GLU A O 1
ATOM 723 N N . HIS A 1 95 ? 12.343 -5.033 -12.116 1.00 90.81 95 HIS A N 1
ATOM 724 C CA . HIS A 1 95 ? 11.502 -3.849 -11.932 1.00 90.81 95 HIS A CA 1
ATOM 725 C C . HIS A 1 95 ? 12.294 -2.750 -11.210 1.00 90.81 95 HIS A C 1
ATOM 727 O O . HIS A 1 95 ? 12.282 -2.627 -9.983 1.00 90.81 95 HIS A O 1
ATOM 733 N N . LEU A 1 96 ? 13.027 -1.957 -11.992 1.00 89.81 96 LEU A N 1
ATOM 734 C CA . LEU A 1 96 ? 13.985 -0.964 -11.489 1.00 89.81 96 LEU A CA 1
ATOM 735 C C . LEU A 1 96 ? 13.340 0.227 -10.764 1.00 89.81 96 LEU A C 1
ATOM 737 O O . LEU A 1 96 ? 14.035 0.948 -10.050 1.00 89.81 96 LEU A O 1
ATOM 741 N N . PHE A 1 97 ? 12.032 0.427 -10.935 1.00 93.38 97 PHE A N 1
ATOM 742 C CA . PHE A 1 97 ? 11.279 1.554 -10.376 1.00 93.38 97 PHE A CA 1
ATOM 743 C C . PHE A 1 97 ? 10.339 1.141 -9.243 1.00 93.38 97 PHE A C 1
ATOM 745 O O . PHE A 1 97 ? 9.423 1.885 -8.907 1.00 93.38 97 PHE A O 1
ATOM 752 N N . ALA A 1 98 ? 10.573 -0.031 -8.651 1.00 93.75 98 ALA A N 1
ATOM 753 C CA . ALA A 1 98 ? 9.795 -0.509 -7.524 1.00 93.75 98 ALA A CA 1
ATOM 754 C C . ALA A 1 98 ? 9.811 0.473 -6.345 1.00 93.75 98 ALA A C 1
ATOM 756 O O . ALA A 1 98 ? 10.842 1.051 -5.994 1.00 93.75 98 ALA A O 1
ATOM 757 N N . ASP A 1 99 ? 8.662 0.583 -5.699 1.00 96.75 99 ASP A N 1
ATOM 758 C CA . ASP A 1 99 ? 8.344 1.532 -4.645 1.00 96.75 99 ASP A CA 1
ATOM 759 C C . ASP A 1 99 ? 7.453 0.824 -3.597 1.00 96.75 99 ASP A C 1
ATOM 761 O O . ASP A 1 99 ? 7.423 -0.405 -3.505 1.00 96.75 99 ASP A O 1
ATOM 765 N N . VAL A 1 100 ? 6.792 1.589 -2.739 1.00 98.12 100 VAL A N 1
ATOM 766 C CA . VAL A 1 100 ? 6.093 1.157 -1.532 1.00 98.12 100 VAL A CA 1
ATOM 767 C C . VAL A 1 100 ? 4.971 0.131 -1.766 1.00 98.12 100 VAL A C 1
ATOM 769 O O . VAL A 1 100 ? 4.222 0.167 -2.745 1.00 98.12 100 VAL A O 1
ATOM 772 N N . GLY A 1 101 ? 4.801 -0.773 -0.796 1.00 98.44 101 GLY A N 1
ATOM 773 C CA . GLY A 1 101 ? 3.680 -1.713 -0.760 1.00 98.44 101 GLY A CA 1
ATOM 774 C C . GLY A 1 101 ? 2.344 -1.030 -0.457 1.00 98.44 101 GLY A C 1
ATOM 775 O O . GLY A 1 101 ? 1.394 -1.199 -1.212 1.00 98.44 101 GLY A O 1
ATOM 776 N N . ILE A 1 102 ? 2.257 -0.253 0.626 1.00 98.88 102 ILE A N 1
ATOM 777 C CA . ILE A 1 102 ? 1.070 0.539 0.988 1.00 98.88 102 ILE A CA 1
ATOM 778 C C . ILE A 1 102 ? 1.484 1.985 1.292 1.00 98.88 102 ILE A C 1
ATOM 780 O O . ILE A 1 102 ? 2.352 2.204 2.135 1.00 98.88 102 ILE A O 1
ATOM 784 N N . SER A 1 103 ? 0.844 2.968 0.661 1.00 98.69 103 SER A N 1
ATOM 785 C CA . SER A 1 103 ? 1.037 4.394 0.962 1.00 98.69 103 SER A CA 1
ATOM 786 C C . SER A 1 103 ? -0.250 5.028 1.476 1.00 98.69 103 SER A C 1
ATOM 788 O O . SER A 1 103 ? -1.311 4.852 0.874 1.00 98.69 103 SER A O 1
ATOM 790 N N . LEU A 1 104 ? -0.141 5.788 2.566 1.00 98.69 104 LEU A N 1
ATOM 791 C CA . LEU A 1 104 ? -1.173 6.696 3.063 1.00 98.69 104 LEU A CA 1
ATOM 792 C C . LEU A 1 104 ? -0.668 8.140 2.937 1.00 98.69 104 LEU A C 1
ATOM 794 O O . LEU A 1 104 ? 0.288 8.524 3.612 1.00 98.69 104 LEU A O 1
ATOM 798 N N . GLU A 1 105 ? -1.302 8.957 2.101 1.00 98.38 105 GLU A N 1
ATOM 799 C CA . GLU A 1 105 ? -0.897 10.345 1.840 1.00 98.38 105 GLU A CA 1
ATOM 800 C C . GLU A 1 105 ? -2.078 11.309 1.993 1.00 98.38 105 GLU A C 1
ATOM 802 O O . GLU A 1 105 ? -2.999 11.309 1.184 1.00 98.38 105 GLU A O 1
ATOM 807 N N . SER A 1 106 ? -2.053 12.154 3.026 1.00 97.25 106 SER A N 1
ATOM 808 C CA . SER A 1 106 ? -3.196 12.987 3.438 1.00 97.25 106 SER A CA 1
ATOM 809 C C . SER A 1 106 ? -4.482 12.183 3.671 1.00 97.25 106 SER A C 1
ATOM 811 O O . SER A 1 106 ? -5.547 12.517 3.145 1.00 97.25 106 SER A O 1
ATOM 813 N N . VAL A 1 107 ? -4.364 11.109 4.458 1.00 97.56 107 VAL A N 1
ATOM 814 C CA . VAL A 1 107 ? -5.449 10.155 4.732 1.00 97.56 107 VAL A CA 1
ATOM 815 C C . VAL A 1 107 ? -5.817 10.114 6.212 1.00 97.56 107 VAL A C 1
ATOM 817 O O . VAL A 1 107 ? -4.930 9.987 7.058 1.00 97.56 107 VAL A O 1
ATOM 820 N N . SER A 1 108 ? -7.111 10.141 6.536 1.00 97.12 108 SER A N 1
ATOM 821 C CA . SER A 1 108 ? -7.573 9.987 7.920 1.00 97.12 108 SER A CA 1
ATOM 822 C C . SER A 1 108 ? -8.412 8.739 8.169 1.00 97.12 108 SER A C 1
ATOM 824 O O . SER A 1 108 ? -8.934 8.127 7.235 1.00 97.12 108 SER A O 1
ATOM 826 N N . ASP A 1 109 ? -8.515 8.378 9.451 1.00 98.19 109 ASP A N 1
ATOM 827 C CA . ASP A 1 109 ? -9.465 7.398 9.997 1.00 98.19 109 ASP A CA 1
ATOM 828 C C . ASP A 1 109 ? -9.384 6.019 9.311 1.00 98.19 109 ASP A C 1
ATOM 830 O O . ASP A 1 109 ? -10.380 5.334 9.085 1.00 98.19 109 ASP A O 1
ATOM 834 N N . THR A 1 110 ? -8.159 5.609 8.961 1.00 98.69 110 THR A N 1
ATOM 835 C CA . THR A 1 110 ? -7.900 4.388 8.193 1.00 98.69 110 THR A CA 1
ATOM 836 C C . THR A 1 110 ? -7.318 3.271 9.043 1.00 98.69 110 THR A C 1
ATOM 838 O O . THR A 1 110 ? -6.368 3.456 9.811 1.00 98.69 110 THR A O 1
ATOM 841 N N . LEU A 1 111 ? -7.842 2.069 8.831 1.00 98.88 111 LEU A N 1
ATOM 842 C CA . LEU A 1 111 ? -7.326 0.826 9.377 1.00 98.88 111 LEU A CA 1
ATOM 843 C C . LEU A 1 111 ? -6.448 0.114 8.341 1.00 98.88 111 LEU A C 1
ATOM 845 O O . LEU A 1 111 ? -6.922 -0.248 7.270 1.00 98.88 111 LEU A O 1
ATOM 849 N N . VAL A 1 112 ? -5.180 -0.137 8.669 1.00 98.88 112 VAL A N 1
ATOM 850 C CA . VAL A 1 112 ? -4.261 -0.971 7.874 1.00 98.88 112 VAL A CA 1
ATOM 851 C C . VAL A 1 112 ? -3.878 -2.188 8.711 1.00 98.88 112 VAL A C 1
ATOM 853 O O . VAL A 1 112 ? -2.994 -2.109 9.570 1.00 98.88 112 VAL A O 1
ATOM 856 N N . ILE A 1 113 ? -4.585 -3.302 8.513 1.00 98.81 113 ILE A N 1
ATOM 857 C CA . ILE A 1 113 ? -4.587 -4.436 9.451 1.00 98.81 113 ILE A CA 1
ATOM 858 C C . ILE A 1 113 ? -4.289 -5.762 8.744 1.00 98.81 113 ILE A C 1
ATOM 860 O O . ILE A 1 113 ? -4.807 -6.024 7.663 1.00 98.81 113 ILE A O 1
ATOM 864 N N . ASP A 1 114 ? -3.494 -6.626 9.380 1.00 98.31 114 ASP A N 1
ATOM 865 C CA . ASP A 1 114 ? -3.270 -8.026 8.969 1.00 98.31 114 ASP A CA 1
ATOM 866 C C . ASP A 1 114 ? -2.744 -8.198 7.527 1.00 98.31 114 ASP A C 1
ATOM 868 O O . ASP A 1 114 ? -2.806 -9.286 6.951 1.00 98.31 114 ASP A O 1
ATOM 872 N N . ASN A 1 115 ? -2.191 -7.145 6.917 1.00 98.31 115 ASN A N 1
ATOM 873 C CA . ASN A 1 115 ? -1.605 -7.246 5.585 1.00 98.31 115 ASN A CA 1
ATOM 874 C C . ASN A 1 115 ? -0.241 -7.932 5.661 1.00 98.31 115 ASN A C 1
ATOM 876 O O . ASN A 1 115 ? 0.522 -7.760 6.618 1.00 98.31 115 ASN A O 1
ATOM 880 N N . ILE A 1 116 ? 0.103 -8.665 4.605 1.00 95.94 116 ILE A N 1
ATOM 881 C CA . ILE A 1 116 ? 1.414 -9.295 4.464 1.00 95.94 116 ILE A CA 1
ATOM 882 C C . ILE A 1 116 ? 2.130 -8.670 3.274 1.00 95.94 116 ILE A C 1
ATOM 884 O O . ILE A 1 116 ? 1.653 -8.763 2.144 1.00 95.94 116 ILE A O 1
ATOM 888 N N . ILE A 1 117 ? 3.287 -8.053 3.525 1.00 95.94 117 ILE A N 1
ATOM 889 C CA . ILE A 1 117 ? 4.063 -7.332 2.511 1.00 95.94 117 ILE A CA 1
ATOM 890 C C . ILE A 1 117 ? 5.488 -7.874 2.468 1.00 95.94 117 ILE A C 1
ATOM 892 O O . ILE A 1 117 ? 6.233 -7.818 3.450 1.00 95.94 117 ILE A O 1
ATOM 896 N N . TYR A 1 118 ? 5.897 -8.374 1.307 1.00 93.50 118 TYR A N 1
ATOM 897 C CA . TYR A 1 118 ? 7.225 -8.932 1.111 1.00 93.50 118 TYR A CA 1
ATOM 898 C C . TYR A 1 118 ? 7.888 -8.412 -0.155 1.00 93.50 118 TYR A C 1
ATOM 900 O O . TYR A 1 118 ? 7.460 -8.708 -1.267 1.00 93.50 118 TYR A O 1
ATOM 908 N N . MET A 1 119 ? 8.974 -7.665 0.014 1.00 92.31 119 MET A N 1
ATOM 909 C CA . MET A 1 119 ? 9.659 -6.981 -1.077 1.00 92.31 119 MET A CA 1
ATOM 910 C C . MET A 1 119 ? 11.161 -7.268 -1.056 1.00 92.31 119 MET A C 1
ATOM 912 O O . MET A 1 119 ? 11.858 -6.971 -0.078 1.00 92.31 119 MET A O 1
ATOM 916 N N . THR A 1 120 ? 11.696 -7.823 -2.142 1.00 91.62 120 THR A N 1
ATOM 917 C CA . THR A 1 120 ? 13.148 -8.017 -2.334 1.00 91.62 120 THR A CA 1
ATOM 918 C C . THR A 1 120 ? 13.772 -6.969 -3.248 1.00 91.62 120 THR A C 1
ATOM 920 O O . THR A 1 120 ? 14.962 -7.061 -3.540 1.00 91.62 120 THR A O 1
ATOM 923 N N . THR A 1 121 ? 12.984 -5.991 -3.686 1.00 91.12 121 THR A N 1
ATOM 924 C CA . THR A 1 121 ? 13.443 -4.812 -4.424 1.00 91.12 121 THR A CA 1
ATOM 925 C C . THR A 1 121 ? 14.298 -3.908 -3.529 1.00 91.12 121 THR A C 1
ATOM 927 O O . THR A 1 121 ? 14.473 -4.167 -2.332 1.00 91.12 121 THR A O 1
ATOM 930 N N . SER A 1 122 ? 14.898 -2.866 -4.100 1.00 91.12 122 SER A N 1
ATOM 931 C CA . SER A 1 122 ? 15.749 -1.929 -3.356 1.00 91.12 122 SER A CA 1
ATOM 932 C C . SER A 1 122 ? 14.961 -0.981 -2.445 1.00 91.12 122 SER A C 1
ATOM 934 O O . SER A 1 122 ? 15.554 -0.437 -1.511 1.00 91.12 122 SER A O 1
ATOM 936 N N . TYR A 1 123 ? 13.652 -0.802 -2.665 1.00 96.25 123 TYR A N 1
ATOM 937 C CA . TYR A 1 123 ? 12.853 0.149 -1.894 1.00 96.25 123 TYR A CA 1
ATOM 938 C C . TYR A 1 123 ? 12.760 -0.254 -0.406 1.00 96.25 123 TYR A C 1
ATOM 940 O O . TYR A 1 123 ? 12.483 -1.419 -0.090 1.00 96.25 123 TYR A O 1
ATOM 948 N N . PRO A 1 124 ? 13.028 0.667 0.540 1.00 96.94 124 PRO A N 1
ATOM 949 C CA . PRO A 1 124 ? 13.248 0.301 1.940 1.00 96.94 124 PRO A CA 1
ATOM 950 C C . PRO A 1 124 ? 11.968 0.126 2.766 1.00 96.94 124 PRO A C 1
ATOM 952 O O . PRO A 1 124 ? 12.033 -0.492 3.834 1.00 96.94 124 PRO A O 1
ATOM 955 N N . ASN A 1 125 ? 10.828 0.639 2.295 1.00 98.19 125 ASN A N 1
ATOM 956 C CA . ASN A 1 125 ? 9.608 0.768 3.092 1.00 98.19 125 ASN A CA 1
ATOM 957 C C . ASN A 1 125 ? 8.474 -0.092 2.513 1.00 98.19 125 ASN A C 1
ATOM 959 O O . ASN A 1 125 ? 8.178 -0.029 1.324 1.00 98.19 125 ASN A O 1
ATOM 963 N N . ALA A 1 126 ? 7.837 -0.897 3.364 1.00 98.31 126 ALA A N 1
ATOM 964 C CA . ALA A 1 126 ? 6.635 -1.657 3.022 1.00 98.31 126 ALA A CA 1
ATOM 965 C C . ALA A 1 126 ? 5.376 -0.802 3.166 1.00 98.31 126 ALA A C 1
ATOM 967 O O . ALA A 1 126 ? 4.482 -0.905 2.332 1.00 98.31 126 ALA A O 1
ATOM 968 N N . ILE A 1 127 ? 5.309 0.006 4.228 1.00 98.88 127 ILE A N 1
ATOM 969 C CA . ILE A 1 127 ? 4.182 0.896 4.505 1.00 98.88 127 ILE A CA 1
ATOM 970 C C . ILE A 1 127 ? 4.727 2.284 4.820 1.00 98.88 127 ILE A C 1
ATOM 972 O O . ILE A 1 127 ? 5.580 2.439 5.699 1.00 98.88 127 ILE A O 1
ATOM 976 N N . GLU A 1 128 ? 4.212 3.288 4.126 1.00 98.69 128 GLU A N 1
ATOM 977 C CA . GLU A 1 128 ? 4.478 4.694 4.408 1.00 98.69 128 GLU A CA 1
ATOM 978 C C . GLU A 1 128 ? 3.189 5.413 4.776 1.00 98.69 128 GLU A C 1
ATOM 980 O O . GLU A 1 128 ? 2.124 5.149 4.223 1.00 98.69 128 GLU A O 1
ATOM 985 N N . TYR A 1 129 ? 3.302 6.354 5.704 1.00 98.69 129 TYR A N 1
ATOM 986 C CA . TYR A 1 129 ? 2.230 7.277 6.043 1.00 98.69 129 TYR A CA 1
ATOM 987 C C . TYR A 1 129 ? 2.819 8.683 6.111 1.00 98.69 129 TYR A C 1
ATOM 989 O O . TYR A 1 129 ? 3.791 8.939 6.831 1.00 98.69 129 TYR A O 1
ATOM 997 N N . ARG A 1 130 ? 2.288 9.570 5.270 1.00 98.19 130 ARG A N 1
ATOM 998 C CA . ARG A 1 130 ? 2.963 10.803 4.865 1.00 98.19 130 ARG A CA 1
ATOM 999 C C . ARG A 1 130 ? 2.075 12.019 5.002 1.00 98.19 130 ARG A C 1
ATOM 1001 O O . ARG A 1 130 ? 0.878 11.928 4.761 1.00 98.19 130 ARG A O 1
ATOM 1008 N N . PHE A 1 131 ? 2.703 13.158 5.266 1.00 98.12 131 PHE A N 1
ATOM 1009 C CA . PHE A 1 131 ? 2.086 14.483 5.353 1.00 98.12 131 PHE A CA 1
ATOM 1010 C C . PHE A 1 131 ? 1.254 14.728 6.619 1.00 98.12 131 PHE A C 1
ATOM 1012 O O . PHE A 1 131 ? 0.617 13.803 7.122 1.00 98.12 131 PHE A O 1
ATOM 1019 N N . PRO A 1 132 ? 1.189 15.982 7.116 1.00 96.31 132 PRO A N 1
ATOM 1020 C CA . PRO A 1 132 ? 0.512 16.303 8.374 1.00 96.31 132 PRO A CA 1
ATOM 1021 C C . PRO A 1 132 ? -0.971 15.932 8.427 1.00 96.31 132 PRO A C 1
ATOM 1023 O O . PRO A 1 132 ? -1.486 15.699 9.514 1.00 96.31 132 PRO A O 1
ATOM 1026 N N . ASN A 1 133 ? -1.659 15.874 7.282 1.00 95.81 133 ASN A N 1
ATOM 1027 C CA . ASN A 1 133 ? -3.077 15.507 7.213 1.00 95.81 133 ASN A CA 1
ATOM 1028 C C . ASN A 1 133 ? -3.315 13.996 7.350 1.00 95.81 133 ASN A C 1
ATOM 1030 O O . ASN A 1 133 ? -4.462 13.573 7.462 1.00 95.81 133 ASN A O 1
ATOM 1034 N N . THR A 1 134 ? -2.256 13.183 7.357 1.00 98.19 134 THR A N 1
ATOM 1035 C CA . THR A 1 134 ? -2.377 11.752 7.620 1.00 98.19 134 THR A CA 1
ATOM 1036 C C . THR A 1 134 ? -2.473 11.514 9.118 1.00 98.19 134 THR A C 1
ATOM 1038 O O . THR A 1 134 ? -1.459 11.572 9.811 1.00 98.19 134 THR A O 1
ATOM 1041 N N . GLN A 1 135 ? -3.688 11.312 9.632 1.00 96.81 135 GLN A N 1
ATOM 1042 C CA . GLN A 1 135 ? -3.981 11.271 11.072 1.00 96.81 135 GLN A CA 1
ATOM 1043 C C . GLN A 1 135 ? -5.044 10.225 11.424 1.00 96.81 135 GLN A C 1
ATOM 1045 O O . GLN A 1 135 ? -5.756 9.738 10.558 1.00 96.81 135 GLN A O 1
ATOM 1050 N N . ASN A 1 136 ? -5.174 9.879 12.707 1.00 97.94 136 ASN A N 1
ATOM 1051 C CA . ASN A 1 136 ? -6.159 8.901 13.206 1.00 97.94 136 ASN A CA 1
ATOM 1052 C C . ASN A 1 136 ? -6.079 7.512 12.545 1.00 97.94 136 ASN A C 1
ATOM 1054 O O . ASN A 1 136 ? -7.039 6.749 12.567 1.00 97.94 136 ASN A O 1
ATOM 1058 N N . ASN A 1 137 ? -4.931 7.171 11.959 1.00 98.31 137 ASN A N 1
ATOM 1059 C CA . ASN A 1 137 ? -4.733 5.887 11.302 1.00 98.31 137 ASN A CA 1
ATOM 1060 C C . ASN A 1 137 ? -4.217 4.850 12.298 1.00 98.31 137 ASN A C 1
ATOM 1062 O O . ASN A 1 137 ? -3.379 5.162 13.150 1.00 98.31 137 ASN A O 1
ATOM 1066 N N . ILE A 1 138 ? -4.664 3.605 12.159 1.00 98.81 138 ILE A N 1
ATOM 1067 C CA . ILE A 1 138 ? -4.173 2.469 12.941 1.00 98.81 138 ILE A CA 1
ATOM 1068 C C . ILE A 1 138 ? -3.511 1.489 11.981 1.00 98.81 138 ILE A C 1
ATOM 1070 O O . ILE A 1 138 ? -4.154 0.949 11.085 1.00 98.81 138 ILE A O 1
ATOM 1074 N N . ILE A 1 139 ? -2.221 1.239 12.190 1.00 98.88 139 ILE A N 1
ATOM 1075 C CA . ILE A 1 139 ? -1.441 0.270 11.421 1.00 98.88 139 ILE A CA 1
ATOM 1076 C C . ILE A 1 139 ? -1.083 -0.859 12.375 1.00 98.88 139 ILE A C 1
ATOM 1078 O O . ILE A 1 139 ? -0.213 -0.689 13.235 1.00 98.88 139 ILE A O 1
ATOM 1082 N N . MET A 1 140 ? -1.755 -2.004 12.268 1.00 98.75 140 MET A N 1
ATOM 1083 C CA . MET A 1 140 ? -1.561 -3.085 13.234 1.00 98.75 140 MET A CA 1
ATOM 1084 C C . MET A 1 140 ? -1.536 -4.488 12.649 1.00 98.75 140 MET A C 1
ATOM 1086 O O . MET A 1 140 ? -2.136 -4.760 11.618 1.00 98.75 140 MET A O 1
ATOM 1090 N N . ASN A 1 141 ? -0.834 -5.389 13.338 1.00 98.44 141 ASN A N 1
ATOM 1091 C CA . ASN A 1 141 ? -0.716 -6.811 12.995 1.00 98.44 141 ASN A CA 1
ATOM 1092 C C . ASN A 1 141 ? -0.191 -7.113 11.575 1.00 98.44 141 ASN A C 1
ATOM 1094 O O . ASN A 1 141 ? -0.231 -8.261 11.135 1.00 98.44 141 ASN A O 1
ATOM 1098 N N . ASN A 1 142 ? 0.342 -6.123 10.855 1.00 98.38 142 ASN A N 1
ATOM 1099 C CA . ASN A 1 142 ? 0.909 -6.355 9.532 1.00 98.38 142 ASN A CA 1
ATOM 1100 C C . ASN A 1 142 ? 2.227 -7.124 9.657 1.00 98.38 142 ASN A C 1
ATOM 1102 O O . ASN A 1 142 ? 2.993 -6.922 10.605 1.00 98.38 142 ASN A O 1
ATOM 1106 N N . VAL A 1 143 ? 2.516 -7.973 8.674 1.00 96.31 143 VAL A N 1
ATOM 1107 C CA . VAL A 1 143 ? 3.774 -8.718 8.582 1.00 96.31 143 VAL A CA 1
ATOM 1108 C C . VAL A 1 143 ? 4.563 -8.195 7.389 1.00 96.31 143 VAL A C 1
ATOM 1110 O O . VAL A 1 143 ? 4.176 -8.416 6.242 1.00 96.31 143 VAL A O 1
ATOM 1113 N N . THR A 1 144 ? 5.675 -7.503 7.643 1.00 96.25 144 THR A N 1
ATOM 1114 C CA . THR A 1 144 ? 6.467 -6.850 6.590 1.00 96.25 144 THR A CA 1
ATOM 1115 C C . THR A 1 144 ? 7.944 -7.220 6.672 1.00 96.25 144 THR A C 1
ATOM 1117 O O . THR A 1 144 ? 8.512 -7.312 7.754 1.00 96.25 144 THR A O 1
ATOM 1120 N N . ASN A 1 145 ? 8.635 -7.422 5.547 1.00 94.25 145 ASN A N 1
ATOM 1121 C CA . ASN A 1 145 ? 10.106 -7.568 5.562 1.00 94.25 145 ASN A CA 1
ATOM 1122 C C . ASN A 1 145 ? 10.855 -6.229 5.398 1.00 94.25 145 ASN A C 1
ATOM 1124 O O . ASN A 1 145 ? 12.087 -6.207 5.439 1.00 94.25 145 ASN A O 1
ATOM 1128 N N . ARG A 1 146 ? 10.111 -5.138 5.193 1.00 95.69 146 ARG A N 1
ATOM 1129 C CA . ARG A 1 146 ? 10.574 -3.755 5.024 1.00 95.69 146 ARG A CA 1
ATOM 1130 C C . ARG A 1 146 ? 9.927 -2.844 6.065 1.00 95.69 146 ARG A C 1
ATOM 1132 O O . ARG A 1 146 ? 9.000 -3.265 6.758 1.00 95.69 146 ARG A O 1
ATOM 1139 N N . ALA A 1 147 ? 10.430 -1.620 6.193 1.00 98.06 147 ALA A N 1
ATOM 1140 C CA . ALA A 1 147 ? 10.019 -0.712 7.259 1.00 98.06 147 ALA A CA 1
ATOM 1141 C C . ALA A 1 147 ? 8.550 -0.270 7.137 1.00 98.06 147 ALA A C 1
ATOM 1143 O O . ALA A 1 147 ? 8.014 -0.141 6.036 1.00 98.06 147 ALA A O 1
ATOM 1144 N N . ILE A 1 148 ? 7.927 -0.010 8.284 1.00 98.69 148 ILE A N 1
ATOM 1145 C CA . ILE A 1 148 ? 6.691 0.766 8.412 1.00 98.69 148 ILE A CA 1
ATOM 1146 C C . ILE A 1 148 ? 7.127 2.106 8.993 1.00 98.69 148 ILE A C 1
ATOM 1148 O O . ILE A 1 148 ? 7.676 2.126 10.096 1.00 98.69 148 ILE A O 1
ATOM 1152 N N . VAL A 1 149 ? 6.976 3.200 8.247 1.00 98.50 149 VAL A N 1
ATOM 1153 C CA . VAL A 1 149 ? 7.650 4.457 8.600 1.00 98.50 149 VAL A CA 1
ATOM 1154 C C . VAL A 1 149 ? 6.793 5.693 8.342 1.00 98.50 149 VAL A C 1
ATOM 1156 O O . VAL A 1 149 ? 6.140 5.821 7.306 1.00 98.50 149 VAL A O 1
ATOM 1159 N N . SER A 1 150 ? 6.843 6.623 9.297 1.00 98.50 150 SER A N 1
ATOM 1160 C CA . SER A 1 150 ? 6.347 7.986 9.114 1.00 98.50 150 SER A CA 1
ATOM 1161 C C . SER A 1 150 ? 7.294 8.749 8.202 1.00 98.50 150 SER A C 1
ATOM 1163 O O . SER A 1 150 ? 8.510 8.735 8.406 1.00 98.50 150 SER A O 1
ATOM 1165 N N . ARG A 1 151 ? 6.746 9.476 7.234 1.00 97.94 151 ARG A N 1
ATOM 1166 C CA . ARG A 1 151 ? 7.501 10.472 6.467 1.00 97.94 151 ARG A CA 1
ATOM 1167 C C . ARG A 1 151 ? 6.734 11.776 6.448 1.00 97.94 151 ARG A C 1
ATOM 1169 O O . ARG A 1 151 ? 5.526 11.795 6.648 1.00 97.94 151 ARG A O 1
ATOM 1176 N N . ASP A 1 152 ? 7.432 12.878 6.210 1.00 97.50 152 ASP A N 1
ATOM 1177 C CA . ASP A 1 152 ? 6.803 14.179 5.963 1.00 97.50 152 ASP A CA 1
ATOM 1178 C C . ASP A 1 152 ? 5.767 14.586 7.040 1.00 97.50 152 ASP A C 1
ATOM 1180 O O . ASP A 1 152 ? 4.807 15.292 6.750 1.00 97.50 152 ASP A O 1
ATOM 1184 N N . ASN A 1 153 ? 5.971 14.152 8.291 1.00 97.31 153 ASN A N 1
ATOM 1185 C CA . ASN A 1 153 ? 5.100 14.383 9.454 1.00 97.31 153 ASN A CA 1
ATOM 1186 C C . ASN A 1 153 ? 3.729 13.670 9.442 1.00 97.31 153 ASN A C 1
ATOM 1188 O O . ASN A 1 153 ? 2.802 14.134 10.102 1.00 97.31 153 ASN A O 1
ATOM 1192 N N . GLY A 1 154 ? 3.587 12.545 8.732 1.00 97.94 154 GLY A N 1
ATOM 1193 C CA . GLY A 1 154 ? 2.397 11.693 8.842 1.00 97.94 154 GLY A CA 1
ATOM 1194 C C . GLY A 1 154 ? 2.303 10.974 10.191 1.00 97.94 154 GLY A C 1
ATOM 1195 O O . GLY A 1 154 ? 3.315 10.552 10.755 1.00 97.94 154 GLY A O 1
ATOM 1196 N N . ALA A 1 155 ? 1.087 10.783 10.698 1.00 98.31 155 ALA A N 1
ATOM 1197 C CA . ALA A 1 155 ? 0.816 10.146 11.982 1.00 98.31 155 ALA A CA 1
ATOM 1198 C C . ALA A 1 155 ? -0.034 8.870 11.846 1.00 98.31 155 ALA A C 1
ATOM 1200 O O . ALA A 1 155 ? -0.997 8.797 11.078 1.00 98.31 155 ALA A O 1
ATOM 1201 N N . ALA A 1 156 ? 0.320 7.863 12.645 1.00 98.50 156 ALA A N 1
AT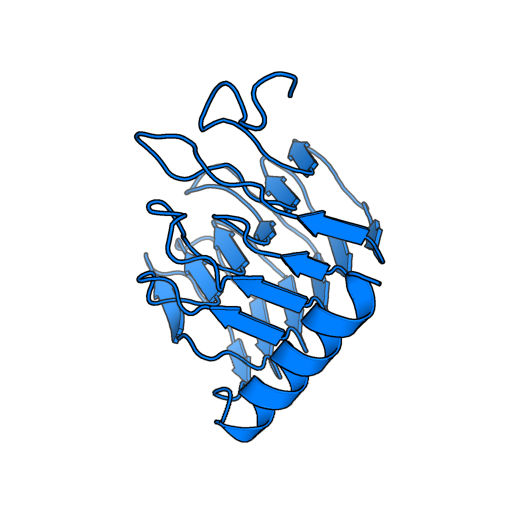OM 1202 C CA . ALA A 1 156 ? -0.429 6.625 12.814 1.00 98.50 156 ALA A CA 1
ATOM 1203 C C . ALA A 1 156 ? -0.104 5.995 14.178 1.00 98.50 156 ALA A C 1
ATOM 1205 O O . ALA A 1 156 ? 1.017 6.130 14.678 1.00 98.50 156 ALA A O 1
ATOM 1206 N N . LEU A 1 157 ? -1.063 5.275 14.761 1.00 98.75 157 LEU A N 1
ATOM 1207 C CA . LEU A 1 157 ? -0.829 4.383 15.891 1.00 98.75 157 LEU A CA 1
ATOM 1208 C C . LEU A 1 157 ? -0.364 3.024 15.363 1.00 98.75 157 LEU A C 1
ATOM 1210 O O . LEU A 1 157 ? -1.079 2.364 14.609 1.00 98.75 157 LEU A O 1
ATOM 1214 N N . LEU A 1 158 ? 0.829 2.600 15.774 1.00 98.75 158 LEU A N 1
ATOM 1215 C CA . LEU A 1 158 ? 1.389 1.302 15.408 1.00 98.75 158 LEU A CA 1
ATOM 1216 C C . LEU A 1 158 ? 1.206 0.316 16.562 1.00 98.75 158 LEU A C 1
ATOM 1218 O O . LEU A 1 158 ? 1.547 0.625 17.701 1.00 98.75 158 LEU A O 1
ATOM 1222 N N . SER A 1 159 ? 0.716 -0.889 16.267 1.00 98.56 159 SER A N 1
ATOM 1223 C CA . SER A 1 159 ? 0.557 -1.949 17.269 1.00 98.56 159 SER A CA 1
ATOM 1224 C C . SER A 1 159 ? 0.813 -3.329 16.669 1.00 98.56 159 SER A C 1
ATOM 1226 O O . SER A 1 159 ? 0.323 -3.634 15.590 1.00 98.56 159 SER A O 1
ATOM 1228 N N . ASN A 1 160 ? 1.581 -4.185 17.350 1.00 97.94 160 ASN A N 1
ATOM 1229 C CA . ASN A 1 160 ? 1.766 -5.600 16.987 1.00 97.94 160 ASN A CA 1
ATOM 1230 C C . ASN A 1 160 ? 2.209 -5.899 15.534 1.00 97.94 160 ASN A C 1
ATOM 1232 O O . ASN A 1 160 ? 2.063 -7.032 15.073 1.00 97.94 160 ASN A O 1
ATOM 1236 N N . ASN A 1 161 ? 2.771 -4.929 14.803 1.00 97.94 161 ASN A N 1
ATOM 1237 C CA . ASN A 1 161 ? 3.360 -5.190 13.489 1.00 97.94 161 ASN A CA 1
ATOM 1238 C C . ASN A 1 161 ? 4.631 -6.028 13.651 1.00 97.94 161 ASN A C 1
ATOM 1240 O O . ASN A 1 161 ? 5.434 -5.792 14.558 1.00 97.94 161 ASN A O 1
ATOM 1244 N N . LYS A 1 162 ? 4.817 -7.007 12.770 1.00 95.12 162 LYS A N 1
ATOM 1245 C CA . LYS A 1 162 ? 5.899 -7.988 12.857 1.00 95.12 162 LYS A CA 1
ATOM 1246 C C . LYS A 1 162 ? 6.807 -7.879 11.650 1.00 95.12 162 LYS A C 1
ATOM 1248 O O . LYS A 1 162 ? 6.352 -7.753 10.515 1.00 95.12 162 LYS A O 1
ATOM 1253 N N . GLN A 1 163 ? 8.103 -8.009 11.897 1.00 92.06 163 GLN A N 1
ATOM 1254 C CA . GLN A 1 163 ? 9.054 -8.171 10.814 1.00 92.06 163 GLN A CA 1
ATOM 1255 C C . GLN A 1 163 ? 9.016 -9.618 10.308 1.00 92.06 163 GLN A C 1
ATOM 1257 O O . GLN A 1 163 ? 9.143 -10.552 11.099 1.00 92.06 163 GLN A O 1
ATOM 1262 N N . ALA A 1 164 ? 8.857 -9.808 8.999 1.00 85.06 164 ALA A N 1
ATOM 1263 C CA . ALA A 1 164 ? 8.816 -11.129 8.383 1.00 85.06 164 ALA A CA 1
ATOM 1264 C C . ALA A 1 164 ? 10.149 -11.870 8.586 1.00 85.06 164 ALA A C 1
ATOM 1266 O O . ALA A 1 164 ? 11.222 -11.399 8.185 1.00 85.06 164 ALA A O 1
ATOM 1267 N N . THR A 1 165 ? 10.071 -13.054 9.182 1.00 76.69 165 THR A N 1
ATOM 1268 C CA . THR A 1 165 ? 11.203 -13.947 9.444 1.00 76.69 165 THR A CA 1
ATOM 1269 C C . THR A 1 165 ? 11.530 -14.806 8.223 1.00 76.69 165 THR A C 1
ATOM 1271 O O . THR A 1 165 ? 10.756 -14.878 7.272 1.00 76.69 165 THR A O 1
ATOM 1274 N N . THR A 1 166 ? 12.665 -15.512 8.238 1.00 65.00 166 THR A N 1
ATOM 1275 C CA . THR A 1 166 ? 13.045 -16.461 7.172 1.00 65.00 166 THR A CA 1
ATOM 1276 C C . THR A 1 166 ? 11.986 -17.549 6.930 1.00 65.00 166 THR A C 1
ATOM 1278 O O . THR A 1 166 ? 11.817 -17.972 5.790 1.00 65.00 166 THR A O 1
ATOM 1281 N N . GLY A 1 167 ? 11.235 -17.962 7.961 1.00 60.56 167 GLY A N 1
ATOM 1282 C CA . GLY A 1 167 ? 10.132 -18.923 7.827 1.00 60.56 167 GLY A CA 1
ATOM 1283 C C . GLY A 1 167 ? 8.930 -18.358 7.062 1.00 60.56 167 GLY A C 1
ATOM 1284 O O . GLY A 1 167 ? 8.377 -19.037 6.197 1.00 60.56 167 GLY A O 1
ATOM 1285 N N . ASP A 1 168 ? 8.596 -17.084 7.288 1.00 65.00 168 ASP A N 1
ATOM 1286 C CA . ASP A 1 168 ? 7.520 -16.390 6.566 1.00 65.00 168 ASP A CA 1
ATOM 1287 C C . ASP A 1 168 ? 7.845 -16.256 5.068 1.00 65.00 168 ASP A C 1
ATOM 1289 O O . ASP A 1 168 ? 6.955 -16.349 4.219 1.00 65.00 168 ASP A O 1
ATOM 1293 N N . ARG A 1 169 ? 9.139 -16.120 4.723 1.00 62.50 169 ARG A N 1
ATOM 1294 C CA . ARG A 1 169 ? 9.620 -16.064 3.327 1.00 62.50 169 ARG A CA 1
ATOM 1295 C C . ARG A 1 169 ? 9.272 -17.325 2.546 1.00 62.50 169 ARG A C 1
ATOM 1297 O O . ARG A 1 169 ? 8.874 -17.222 1.390 1.00 62.50 169 ARG A O 1
ATOM 1304 N N . LEU A 1 170 ? 9.415 -18.496 3.168 1.00 57.28 170 LEU A N 1
ATOM 1305 C CA . LEU A 1 170 ? 9.125 -19.778 2.526 1.00 57.28 170 LEU A CA 1
ATOM 1306 C C . LEU A 1 170 ? 7.626 -19.913 2.248 1.00 57.28 170 LEU A C 1
ATOM 1308 O O . LEU A 1 170 ? 7.243 -20.232 1.128 1.00 57.28 170 LEU A O 1
ATOM 1312 N N . TRP A 1 171 ? 6.764 -19.593 3.215 1.00 56.34 171 TRP A N 1
ATOM 1313 C CA . TRP A 1 171 ? 5.310 -19.656 3.025 1.00 56.34 171 TRP A CA 1
ATOM 1314 C C . TRP A 1 171 ? 4.800 -18.674 1.957 1.00 56.34 171 TRP A C 1
ATOM 1316 O O . TRP A 1 171 ? 3.929 -19.022 1.156 1.00 56.34 171 TRP A O 1
ATOM 1326 N N . LEU A 1 172 ? 5.378 -17.470 1.896 1.00 60.62 172 LEU A N 1
ATOM 1327 C CA . LEU A 1 172 ? 5.069 -16.481 0.860 1.00 60.62 172 LEU A CA 1
ATOM 1328 C C . LEU A 1 172 ? 5.469 -16.965 -0.540 1.00 60.62 172 LEU A C 1
ATOM 1330 O O . LEU A 1 172 ? 4.746 -16.719 -1.504 1.00 60.62 172 LEU A O 1
ATOM 1334 N N . GLN A 1 173 ? 6.582 -17.696 -0.645 1.00 54.53 173 GLN A N 1
ATOM 1335 C CA . GLN A 1 173 ? 7.015 -18.341 -1.885 1.00 54.53 173 GLN A CA 1
ATOM 1336 C C . GLN A 1 173 ? 6.140 -19.549 -2.251 1.00 54.53 173 GLN A C 1
ATOM 1338 O O . GLN A 1 173 ? 5.796 -19.704 -3.418 1.00 54.53 173 GLN A O 1
ATOM 1343 N N . PHE A 1 174 ? 5.707 -20.373 -1.291 1.00 54.28 174 PHE A N 1
ATOM 1344 C CA . PHE A 1 174 ? 4.887 -21.560 -1.573 1.00 54.28 174 PHE A CA 1
ATOM 1345 C C . PHE A 1 174 ? 3.551 -21.224 -2.257 1.00 54.28 174 PHE A C 1
ATOM 1347 O O 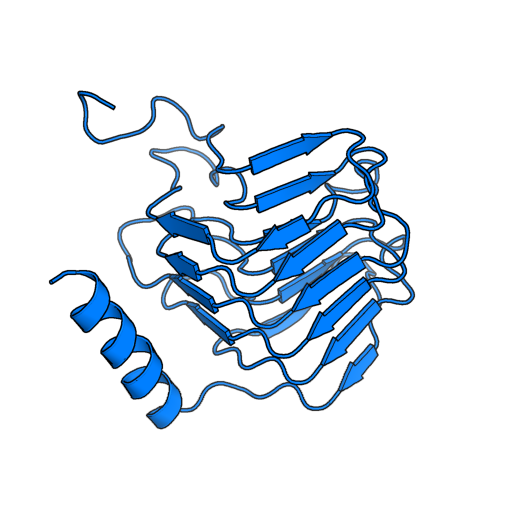. PHE A 1 174 ? 3.180 -21.905 -3.208 1.00 54.28 174 PHE A O 1
ATOM 1354 N N . LYS A 1 175 ? 2.849 -20.149 -1.865 1.00 52.75 175 LYS A N 1
ATOM 1355 C CA . LYS A 1 175 ? 1.613 -19.730 -2.565 1.00 52.75 175 LYS A CA 1
ATOM 1356 C C . LYS A 1 175 ? 1.863 -19.133 -3.956 1.00 52.75 175 LYS A C 1
ATOM 1358 O O . LYS A 1 175 ? 0.997 -19.243 -4.816 1.00 52.75 175 LYS A O 1
ATOM 1363 N N . HIS A 1 176 ? 3.035 -18.538 -4.191 1.00 51.28 176 HIS A N 1
ATOM 1364 C CA . HIS A 1 176 ? 3.403 -17.998 -5.503 1.00 51.28 176 HIS A CA 1
ATOM 1365 C C . HIS A 1 176 ? 3.514 -19.100 -6.571 1.00 51.28 176 HIS A C 1
ATOM 1367 O O . HIS A 1 176 ? 3.083 -18.888 -7.699 1.00 51.28 176 HIS A O 1
ATOM 1373 N N . TYR A 1 177 ? 4.026 -20.283 -6.211 1.00 49.50 177 TYR A N 1
ATOM 1374 C CA . TYR A 1 177 ? 4.227 -21.388 -7.159 1.00 49.50 177 TYR A CA 1
ATOM 1375 C C . TYR A 1 177 ? 2.960 -22.191 -7.487 1.00 49.50 177 TYR A C 1
ATOM 1377 O O . TYR A 1 177 ? 2.872 -22.736 -8.581 1.00 49.50 177 TYR A O 1
ATOM 1385 N N . PHE A 1 178 ? 1.967 -22.255 -6.593 1.00 47.06 178 PHE A N 1
ATOM 1386 C CA . PHE A 1 178 ? 0.728 -23.005 -6.860 1.00 47.06 178 PHE A CA 1
ATOM 1387 C C . PHE A 1 178 ? -0.319 -22.223 -7.665 1.00 47.06 178 PHE A C 1
ATOM 1389 O O . PHE A 1 178 ? -1.155 -22.847 -8.301 1.00 47.06 178 PHE A O 1
ATOM 1396 N N . ASN A 1 179 ? -0.251 -20.888 -7.700 1.00 43.75 179 ASN A N 1
ATOM 1397 C CA . ASN A 1 179 ? -1.159 -20.059 -8.508 1.00 43.75 179 ASN A CA 1
ATOM 1398 C C . ASN A 1 179 ? -0.654 -19.824 -9.949 1.00 43.75 179 ASN A C 1
ATOM 1400 O O . ASN A 1 179 ? -1.212 -18.994 -10.664 1.00 43.75 179 ASN A O 1
ATOM 1404 N N . GLN A 1 180 ? 0.421 -20.508 -10.359 1.00 45.62 180 GLN A N 1
ATOM 1405 C CA . GLN A 1 180 ? 0.924 -20.529 -11.741 1.00 45.62 180 GLN A CA 1
ATOM 1406 C C . GLN A 1 180 ? 0.794 -21.911 -12.413 1.00 45.62 180 GLN A C 1
ATOM 1408 O O . GLN A 1 180 ? 1.349 -22.116 -13.493 1.00 45.62 180 GLN A O 1
ATOM 1413 N N . LEU A 1 181 ? 0.076 -22.845 -11.777 1.00 35.84 181 LEU A N 1
ATOM 1414 C CA . LEU A 1 181 ? -0.385 -24.116 -12.350 1.00 35.84 181 LEU A CA 1
ATOM 1415 C C . LEU A 1 181 ? -1.884 -24.024 -12.647 1.00 35.84 181 LEU A C 1
ATOM 1417 O O . LEU A 1 181 ? -2.311 -24.672 -13.627 1.00 35.84 181 LEU A O 1
#

InterPro domains:
  IPR006626 Parallel beta-helix repeat [SM00710] (19-48)
  IPR006626 Parallel beta-helix repeat [SM00710] (50-71)
  IPR006626 Parallel beta-helix repeat [SM00710] (78-106)
  IPR011050 Pectin lyase fold/virulence factor [SSF51126] (7-158)
  IPR012334 Pectin lyase fold [G3DSA:2.160.20.10] (2-176)
  IPR039448 Right handed beta helix domain [PF13229] (13-162)

Secondary structure (DSSP, 8-state):
-TTSS-SSS---SEEEES-BS-EEES-EEE----SSSSPPPEEEEEESSBBS-EEES-EEES-SEEEEEEBTTTB-B-SSEEEES-EEEE--TT-TT---SEEEESBBSEEEES-EEEE-SS--EEEEEESTT-BSEEEES-EESSEEEEETT--EEEES-EEPPHHHHHHHHHHHHHTT-